Protein AF-A0A7C5C6H3-F1 (afdb_monomer)

Nearest PDB structures (foldseek):
  8ycm-assembly1_A  TM=3.896E-01  e=1.913E-01  Homo sapiens
  5i4l-assembly2_c9  TM=6.861E-01  e=1.941E+00  Saccharomyces cerevisiae S288C
  5j9w-assembly1_E  TM=6.020E-01  e=3.732E+00  Saccharomyces cerevisiae S288C
  4kzx-assembly1_T  TM=4.314E-01  e=4.460E+00  Oryctolagus cuniculus
  8hey-assembly1_h  TM=2.485E-01  e=8.080E+00  Human betaherpesvirus 5

Secondary structure (DSSP, 8-state):
---BBTTSPBPPHHHHHHHHHHHHHHTTT-HHHHHHHHHHHEEEETTEEEE-TT-------TTSHHHHHHHHHHHHHS-EEHHHHHHHHTHHHHHHHHHHHHHTSEEEEETTEEEE-TTTHHHHHHHHHHTT--

pLDDT: mean 72.21, std 9.56, range [40.97, 87.88]

Foldseek 3Di:
DWAAEPVRHTDDPVLVVVQLVVLCVLCVNPVLSSVQQQVLQWDDDPNDIHGHSPLPLPSPPCVPPVNLVVLVVLLVVVKDFQVNVCVPPNPPVVVVVVSCVSSQQWDAPDPTMIHGDPSCSVVSVVVCVVVVND

Solvent-accessible surface area (backbone atoms only — not comparable to full-atom values): 7802 Å² total; per-residue (Å²): 138,88,56,25,32,84,86,69,46,74,58,51,71,65,61,53,48,55,51,52,52,50,37,43,61,76,28,69,82,37,66,69,53,26,50,52,51,55,53,69,32,52,42,79,57,96,96,39,76,26,37,51,80,83,68,73,73,67,84,72,69,65,81,44,67,69,52,48,54,50,51,53,46,29,67,75,63,52,47,49,41,54,66,66,46,41,75,76,56,38,74,64,47,67,60,46,53,54,49,36,41,72,64,53,56,28,42,73,78,50,102,53,28,37,22,57,29,77,88,48,43,70,52,54,51,51,54,36,39,77,67,73,74,98

Sequence (134 aa):
MTLYSKKGNELSHKNIHDVIFRIINIADGNPGIAMSMWLSFIKYDNERFYMELNKTYEDVEIENTNWLSLLQRLMIFGNISKEEFKYEQGDFIQRNIKLLEKTGLVTPIRKDSYKIDEFLKPFVERWLKNKEII

Radius of gyration: 16.18 Å; Cα contacts (8 Å, |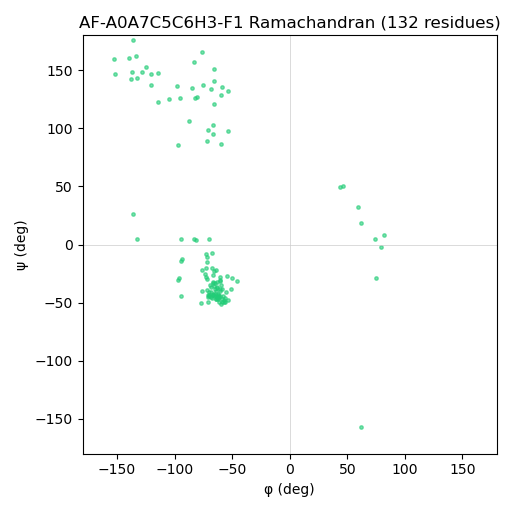Δi|>4): 135; chains: 1; bounding box: 42×39×39 Å

Mean predicted aligned error: 11.95 Å

Structure (mmCIF, N/CA/C/O backbone):
data_AF-A0A7C5C6H3-F1
#
_entry.id   AF-A0A7C5C6H3-F1
#
loop_
_atom_site.group_PDB
_atom_site.id
_atom_site.type_symbol
_atom_site.label_atom_id
_atom_site.label_alt_id
_atom_site.label_comp_id
_atom_site.label_asym_id
_atom_site.label_entity_id
_atom_site.label_seq_id
_atom_site.pdbx_PDB_ins_code
_atom_site.Cartn_x
_atom_site.Cartn_y
_atom_site.Cartn_z
_atom_site.occupancy
_atom_site.B_iso_or_equiv
_atom_site.auth_seq_id
_atom_site.auth_comp_id
_atom_site.auth_asym_id
_atom_site.auth_atom_id
_atom_site.pdbx_PDB_model_num
ATOM 1 N N . MET A 1 1 ? 23.316 -4.212 -13.585 1.00 50.69 1 MET A N 1
ATOM 2 C CA . MET A 1 1 ? 22.375 -4.899 -12.676 1.00 50.69 1 MET A CA 1
ATOM 3 C C . MET A 1 1 ? 21.215 -5.380 -13.527 1.00 50.69 1 MET A C 1
ATOM 5 O O . MET A 1 1 ? 20.551 -4.542 -14.118 1.00 50.69 1 MET A O 1
ATOM 9 N N . THR A 1 2 ? 21.037 -6.691 -13.672 1.00 56.25 2 THR A N 1
ATOM 10 C CA . THR A 1 2 ? 19.983 -7.273 -14.519 1.00 56.25 2 THR A CA 1
ATOM 11 C C . THR A 1 2 ? 18.773 -7.601 -13.651 1.00 56.25 2 THR A C 1
ATOM 13 O O . THR A 1 2 ? 18.925 -8.262 -12.624 1.00 56.25 2 THR A O 1
ATOM 16 N N . LEU A 1 3 ? 17.592 -7.099 -14.022 1.00 66.25 3 LEU A N 1
ATOM 17 C CA . LEU A 1 3 ? 16.345 -7.328 -13.290 1.00 66.25 3 LEU A CA 1
ATOM 18 C C . LEU A 1 3 ? 15.555 -8.459 -13.950 1.00 66.25 3 LEU A C 1
ATOM 20 O O . LEU A 1 3 ? 15.412 -8.496 -15.170 1.00 66.25 3 LEU A O 1
ATOM 24 N N . TYR A 1 4 ? 15.016 -9.360 -13.136 1.00 70.81 4 TYR A N 1
ATOM 25 C CA . TYR A 1 4 ? 14.283 -10.536 -13.599 1.00 70.81 4 TYR A CA 1
ATOM 26 C C . TYR A 1 4 ? 12.816 -10.454 -13.190 1.00 70.81 4 TYR A C 1
ATOM 28 O O . TYR A 1 4 ? 12.480 -9.926 -12.132 1.00 70.81 4 TYR A O 1
ATOM 36 N N . SER A 1 5 ? 11.937 -11.003 -14.022 1.00 73.12 5 SER A N 1
ATOM 37 C CA . SER A 1 5 ? 10.544 -11.267 -13.667 1.00 73.12 5 SER A CA 1
ATOM 38 C C . SER A 1 5 ? 10.428 -12.496 -12.763 1.00 73.12 5 SER A C 1
ATOM 40 O O . SER A 1 5 ? 11.318 -13.344 -12.722 1.00 73.12 5 SER A O 1
ATOM 42 N N . LYS A 1 6 ? 9.264 -12.672 -12.127 1.00 65.19 6 LYS A N 1
ATOM 43 C CA . LYS A 1 6 ? 8.926 -13.886 -11.359 1.00 65.19 6 LYS A CA 1
ATOM 44 C C . LYS A 1 6 ? 9.076 -15.191 -12.154 1.00 65.19 6 LYS A C 1
ATOM 46 O O . LYS A 1 6 ? 9.321 -16.241 -11.578 1.00 65.19 6 LYS A O 1
ATOM 51 N N . LYS A 1 7 ? 8.933 -15.135 -13.483 1.00 72.56 7 LYS A N 1
ATOM 52 C CA . LYS A 1 7 ? 9.090 -16.294 -14.379 1.00 72.56 7 LYS A CA 1
ATOM 53 C C . LYS A 1 7 ? 10.553 -16.573 -14.758 1.00 72.56 7 LYS A C 1
ATOM 55 O O . LYS A 1 7 ? 10.796 -17.424 -15.600 1.00 72.56 7 LYS A O 1
ATOM 60 N N . GLY A 1 8 ? 11.512 -15.841 -14.188 1.00 68.12 8 GLY A N 1
ATOM 61 C CA . GLY A 1 8 ? 12.941 -15.974 -14.489 1.00 68.12 8 GLY A CA 1
ATOM 62 C C . GLY A 1 8 ? 13.387 -15.295 -15.787 1.00 68.12 8 GLY A C 1
ATOM 63 O O . GLY A 1 8 ? 14.577 -15.282 -16.079 1.00 68.12 8 GLY A O 1
ATOM 64 N N . ASN A 1 9 ? 12.467 -14.692 -16.545 1.00 76.88 9 ASN A N 1
ATOM 65 C CA . ASN A 1 9 ? 12.811 -13.942 -17.754 1.00 76.88 9 ASN A CA 1
ATOM 66 C C . ASN A 1 9 ? 13.430 -12.592 -17.388 1.00 76.88 9 ASN A C 1
ATOM 68 O O . ASN A 1 9 ? 12.901 -11.904 -16.508 1.00 76.88 9 ASN A O 1
ATOM 72 N N . GLU A 1 10 ? 14.488 -12.205 -18.096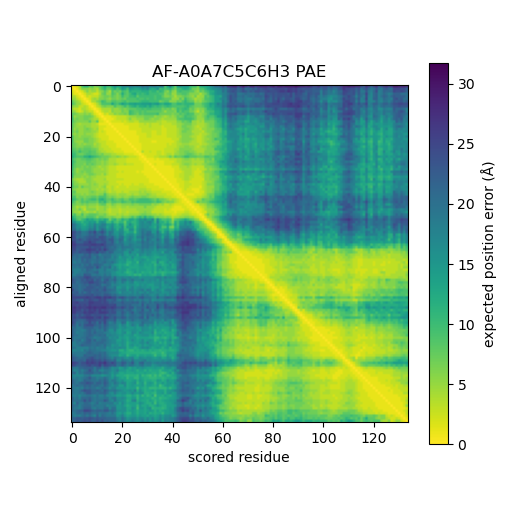 1.00 77.31 10 GLU A N 1
ATOM 73 C CA . GLU A 1 10 ? 15.067 -10.863 -18.028 1.00 77.31 10 GLU A CA 1
ATOM 74 C C . GLU A 1 10 ? 14.018 -9.810 -18.411 1.00 77.31 10 GLU A C 1
ATOM 76 O O . GLU A 1 10 ? 13.241 -9.979 -19.356 1.00 77.31 10 GLU A O 1
ATOM 81 N N . LEU A 1 11 ? 13.962 -8.728 -17.639 1.00 75.19 11 LEU A N 1
ATOM 82 C CA . LEU A 1 11 ? 13.080 -7.610 -17.929 1.00 75.19 11 LEU A CA 1
ATOM 83 C C . LEU A 1 11 ? 13.707 -6.718 -18.989 1.00 75.19 11 LEU A C 1
ATOM 85 O O . LEU A 1 11 ? 14.827 -6.238 -18.832 1.00 75.19 11 LEU A O 1
ATOM 89 N N . SER A 1 12 ? 12.955 -6.454 -20.057 1.00 79.25 12 SER A N 1
ATOM 90 C CA . SER A 1 12 ? 13.409 -5.520 -21.081 1.00 79.25 12 SER A CA 1
ATOM 91 C C . SER A 1 12 ? 13.511 -4.099 -20.517 1.00 79.25 12 SER A C 1
ATOM 93 O O . SER A 1 12 ? 12.738 -3.702 -19.638 1.00 79.25 12 SER A O 1
ATOM 95 N N . HIS A 1 13 ? 14.417 -3.300 -21.085 1.00 75.44 13 HIS A N 1
ATOM 96 C CA . HIS A 1 13 ? 14.546 -1.875 -20.768 1.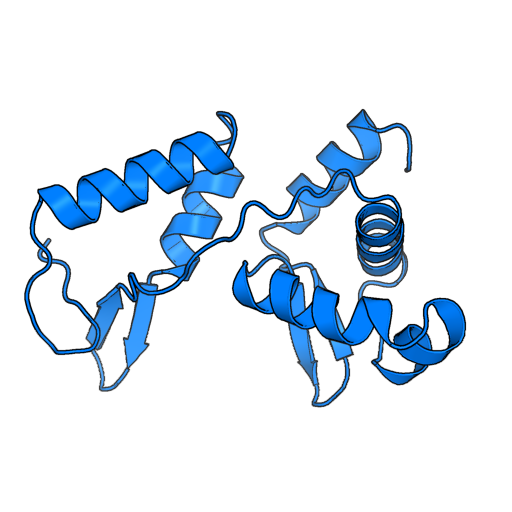00 75.44 13 HIS A CA 1
ATOM 97 C C . HIS A 1 13 ? 13.208 -1.131 -20.873 1.00 75.44 13 HIS A C 1
ATOM 99 O O . HIS A 1 13 ? 12.903 -0.295 -20.026 1.00 75.44 13 HIS A O 1
ATOM 105 N N . LYS A 1 14 ? 12.380 -1.481 -21.865 1.00 74.56 14 LYS A N 1
ATOM 106 C CA . LYS A 1 14 ? 11.054 -0.890 -22.062 1.00 74.56 14 LYS A CA 1
ATOM 107 C C . LYS A 1 14 ? 10.117 -1.188 -20.887 1.00 74.56 14 LYS A C 1
ATOM 109 O O . LYS A 1 14 ? 9.478 -0.282 -20.374 1.00 74.56 14 LYS A O 1
ATOM 114 N N . ASN A 1 15 ? 10.089 -2.432 -20.406 1.00 74.69 15 ASN A N 1
ATOM 115 C CA . ASN A 1 15 ? 9.236 -2.826 -19.280 1.00 74.69 15 ASN A CA 1
ATOM 116 C C . ASN A 1 15 ? 9.618 -2.109 -17.978 1.00 74.69 15 ASN A C 1
ATOM 118 O O . ASN A 1 15 ? 8.743 -1.723 -17.209 1.00 74.69 15 ASN A O 1
ATOM 122 N N . ILE A 1 16 ? 10.919 -1.944 -17.729 1.00 79.56 16 ILE A N 1
ATOM 123 C CA . ILE A 1 16 ? 11.419 -1.229 -16.548 1.00 79.56 16 ILE A CA 1
ATOM 124 C C . ILE A 1 16 ? 11.065 0.257 -16.652 1.00 79.56 16 ILE A C 1
ATOM 126 O O . ILE A 1 16 ? 10.558 0.836 -15.694 1.00 79.56 16 ILE A O 1
ATOM 130 N N . HIS A 1 17 ? 11.291 0.853 -17.824 1.00 80.38 17 HIS A N 1
ATOM 131 C CA . HIS A 1 17 ? 10.958 2.244 -18.104 1.00 80.38 17 HIS A CA 1
ATOM 132 C C . HIS A 1 17 ? 9.467 2.528 -17.878 1.00 80.38 17 HIS A C 1
ATOM 134 O O . HIS A 1 17 ? 9.134 3.441 -17.130 1.00 80.38 17 HIS A O 1
ATOM 140 N N . ASP A 1 18 ? 8.573 1.710 -18.439 1.00 80.00 18 ASP A N 1
ATOM 141 C CA . ASP A 1 18 ? 7.122 1.888 -18.301 1.00 80.00 18 ASP A CA 1
ATOM 142 C C . ASP A 1 18 ? 6.669 1.826 -16.831 1.00 80.00 18 ASP A C 1
ATOM 144 O O . ASP A 1 18 ? 5.82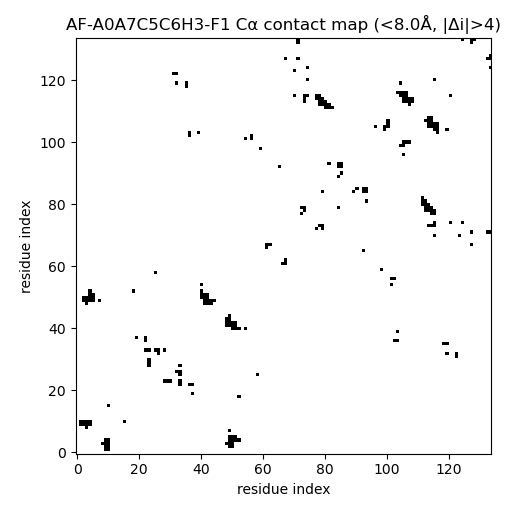0 2.611 -16.401 1.00 80.00 18 ASP A O 1
ATOM 148 N N . VAL A 1 19 ? 7.268 0.939 -16.028 1.00 77.88 19 VAL A N 1
ATOM 149 C CA . VAL A 1 19 ? 6.976 0.852 -14.589 1.00 77.88 19 VAL A CA 1
ATOM 150 C C . VAL A 1 19 ? 7.507 2.058 -13.826 1.00 77.88 19 VAL A C 1
ATOM 152 O O . VAL A 1 19 ? 6.772 2.616 -13.016 1.00 77.88 19 VAL A O 1
ATOM 155 N N . ILE A 1 20 ? 8.736 2.501 -14.091 1.00 81.50 20 ILE A N 1
ATOM 156 C CA . ILE A 1 20 ? 9.305 3.687 -13.437 1.00 81.50 20 ILE A CA 1
ATOM 157 C C . ILE A 1 20 ? 8.478 4.933 -13.766 1.00 81.50 20 ILE A C 1
ATOM 159 O O . ILE A 1 20 ? 8.137 5.689 -12.862 1.00 81.50 20 ILE A O 1
ATOM 163 N N . PHE A 1 21 ? 8.097 5.128 -15.029 1.00 80.56 21 PHE A N 1
ATOM 164 C CA . PHE A 1 21 ? 7.257 6.259 -15.427 1.00 80.56 21 PHE A CA 1
ATOM 165 C C . PHE A 1 21 ? 5.885 6.218 -14.765 1.00 80.56 21 PHE A C 1
ATOM 167 O O . PHE A 1 21 ? 5.420 7.236 -14.259 1.00 80.56 21 PHE A O 1
ATOM 174 N N . ARG A 1 22 ? 5.256 5.041 -14.700 1.00 75.19 22 ARG A N 1
ATOM 175 C CA . ARG A 1 22 ? 3.997 4.883 -13.970 1.00 75.19 22 ARG A CA 1
ATOM 176 C C . ARG A 1 22 ? 4.163 5.225 -12.488 1.00 75.19 22 AR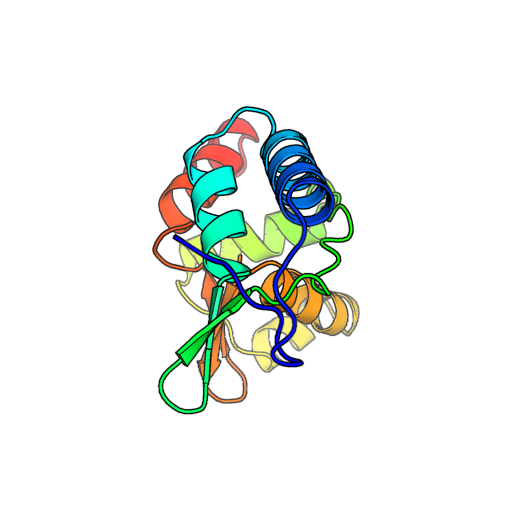G A C 1
ATOM 178 O O . ARG A 1 22 ? 3.333 5.943 -11.950 1.00 75.19 22 ARG A O 1
ATOM 185 N N . ILE A 1 23 ? 5.233 4.758 -11.846 1.00 77.12 23 ILE A N 1
ATOM 186 C CA . ILE A 1 23 ? 5.541 5.079 -10.446 1.00 77.12 23 ILE A CA 1
ATOM 187 C C . ILE A 1 23 ? 5.701 6.588 -10.252 1.00 77.12 23 ILE A C 1
ATOM 189 O O . ILE A 1 23 ? 5.128 7.133 -9.319 1.00 77.12 23 ILE A O 1
ATOM 193 N N . ILE A 1 24 ? 6.459 7.261 -11.121 1.00 78.25 24 ILE A N 1
ATOM 194 C CA . ILE A 1 24 ? 6.688 8.710 -11.039 1.00 78.25 24 ILE A CA 1
ATOM 195 C C . ILE A 1 24 ? 5.373 9.477 -11.197 1.00 78.25 24 ILE A C 1
ATOM 197 O O . ILE A 1 24 ? 5.122 10.401 -10.427 1.00 78.25 24 ILE A O 1
ATOM 201 N N . ASN A 1 25 ? 4.535 9.072 -12.155 1.00 71.44 25 ASN A N 1
ATOM 202 C CA . ASN A 1 25 ? 3.239 9.700 -12.398 1.00 71.44 25 ASN A CA 1
ATOM 203 C C . ASN A 1 25 ? 2.2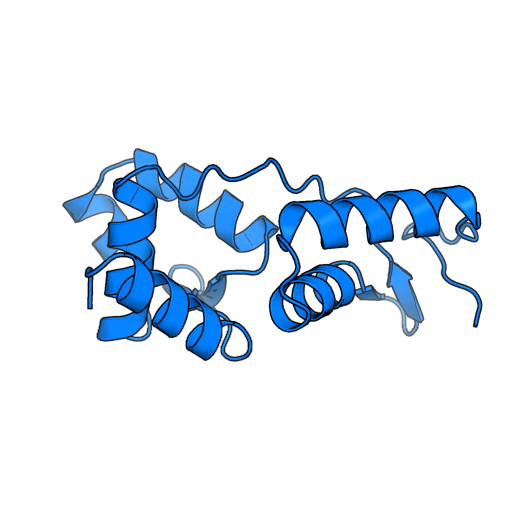98 9.528 -11.199 1.00 71.44 25 ASN A C 1
ATOM 205 O O . ASN A 1 25 ? 1.714 10.505 -10.749 1.00 71.44 25 ASN A O 1
ATOM 209 N N . ILE A 1 26 ? 2.192 8.314 -10.644 1.00 66.50 26 ILE A N 1
ATOM 210 C CA . ILE A 1 26 ? 1.353 8.052 -9.462 1.00 66.50 26 ILE A CA 1
ATOM 211 C C . ILE A 1 26 ? 1.902 8.779 -8.227 1.00 66.50 26 ILE A C 1
ATOM 213 O O . ILE A 1 26 ? 1.148 9.237 -7.374 1.00 66.50 26 ILE A O 1
ATOM 217 N N . ALA A 1 27 ? 3.225 8.884 -8.112 1.00 65.88 27 ALA A N 1
ATOM 218 C CA . ALA A 1 27 ? 3.869 9.552 -6.993 1.00 65.88 27 ALA A CA 1
ATOM 219 C C . ALA A 1 27 ? 3.739 11.084 -7.031 1.00 65.88 27 ALA A C 1
ATOM 221 O O . ALA A 1 27 ? 4.141 11.713 -6.055 1.00 65.88 27 ALA A O 1
ATOM 222 N N . ASP A 1 28 ? 3.230 11.676 -8.119 1.00 71.06 28 ASP A N 1
ATOM 223 C CA . ASP A 1 28 ? 3.014 13.122 -8.286 1.00 71.06 28 ASP A CA 1
ATOM 224 C C . ASP A 1 28 ? 4.222 13.970 -7.837 1.00 71.06 28 ASP A C 1
ATOM 226 O O . ASP A 1 28 ? 4.152 14.856 -6.986 1.00 71.06 28 ASP A O 1
ATOM 230 N N . GLY A 1 29 ? 5.409 13.602 -8.330 1.00 67.56 29 GLY A N 1
ATOM 231 C CA . GLY A 1 29 ? 6.659 14.292 -7.995 1.00 67.56 29 GLY A CA 1
ATOM 232 C C . GLY A 1 29 ? 7.197 14.027 -6.582 1.00 67.56 29 GLY A C 1
ATOM 233 O O . GLY A 1 29 ? 8.216 14.608 -6.207 1.00 67.56 29 GLY A O 1
ATOM 234 N N . ASN A 1 30 ? 6.584 13.134 -5.798 1.00 60.28 30 ASN A N 1
ATOM 235 C CA . ASN A 1 30 ? 7.062 12.758 -4.470 1.00 60.28 30 ASN A CA 1
ATOM 236 C C . ASN A 1 30 ? 8.086 11.602 -4.532 1.00 60.28 30 ASN A C 1
ATOM 238 O O . ASN A 1 30 ? 7.706 10.435 -4.689 1.00 60.28 30 ASN A O 1
ATOM 242 N N . PRO A 1 31 ? 9.391 11.863 -4.328 1.00 64.69 31 PRO A N 1
AT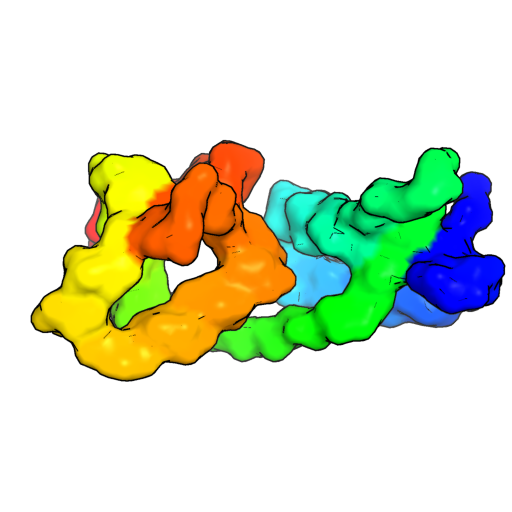OM 243 C CA . PRO A 1 31 ? 10.426 10.839 -4.472 1.00 64.69 31 PRO A CA 1
ATOM 244 C C . PRO A 1 31 ? 10.327 9.723 -3.420 1.00 64.69 31 PRO A C 1
ATOM 246 O O . PRO A 1 31 ? 10.749 8.599 -3.683 1.00 64.69 31 PRO A O 1
ATOM 249 N N . GLY A 1 32 ? 9.752 10.000 -2.244 1.00 53.88 32 GLY A N 1
ATOM 250 C CA . GLY A 1 32 ? 9.570 9.003 -1.186 1.00 53.88 32 GLY A CA 1
ATOM 251 C C . GLY A 1 32 ? 8.499 7.967 -1.533 1.00 53.88 32 GLY A C 1
ATOM 252 O O . GLY A 1 32 ? 8.723 6.767 -1.354 1.00 53.88 32 GLY A O 1
ATOM 253 N N . ILE A 1 33 ? 7.366 8.415 -2.090 1.00 59.53 33 ILE A N 1
ATOM 254 C CA . ILE A 1 33 ? 6.320 7.520 -2.612 1.00 59.53 33 ILE A CA 1
ATOM 255 C C . ILE A 1 33 ? 6.872 6.723 -3.786 1.00 59.53 33 ILE A C 1
ATOM 257 O O . ILE A 1 33 ? 6.734 5.502 -3.806 1.00 59.53 33 ILE A O 1
ATOM 261 N N . ALA A 1 34 ? 7.546 7.398 -4.722 1.00 70.75 34 ALA A N 1
ATOM 262 C CA . ALA A 1 34 ? 8.121 6.753 -5.894 1.00 70.75 34 ALA A CA 1
ATOM 263 C C . ALA A 1 34 ? 9.089 5.626 -5.497 1.00 70.75 34 ALA A C 1
ATOM 265 O O . ALA A 1 34 ? 8.976 4.499 -5.979 1.00 70.75 34 ALA A O 1
ATOM 266 N N . MET A 1 35 ? 9.994 5.898 -4.552 1.00 73.94 35 MET A N 1
ATOM 267 C CA . MET A 1 35 ? 10.939 4.908 -4.033 1.00 73.94 35 MET A CA 1
ATOM 268 C C . MET A 1 35 ? 10.223 3.745 -3.336 1.00 73.94 35 MET A C 1
ATOM 270 O O . MET A 1 35 ? 10.539 2.586 -3.587 1.00 73.94 35 MET A O 1
ATOM 274 N N . SER A 1 36 ? 9.231 4.029 -2.493 1.00 66.88 36 SER A N 1
ATOM 275 C CA . SER A 1 36 ? 8.500 2.991 -1.752 1.00 66.88 36 SER A CA 1
ATOM 276 C C . SER A 1 36 ? 7.678 2.097 -2.682 1.00 66.88 36 SER A C 1
ATOM 278 O O . SER A 1 36 ? 7.705 0.871 -2.564 1.00 66.88 36 SER A O 1
ATOM 280 N N . MET A 1 37 ? 6.998 2.698 -3.662 1.00 70.12 37 MET A N 1
ATOM 281 C CA . MET A 1 37 ? 6.291 1.976 -4.715 1.00 70.12 37 MET A CA 1
ATOM 282 C C . MET A 1 37 ? 7.253 1.091 -5.492 1.00 70.12 37 MET A C 1
ATOM 284 O O . MET A 1 37 ? 6.982 -0.103 -5.614 1.00 70.12 37 MET A O 1
ATOM 288 N N . TRP A 1 38 ? 8.391 1.636 -5.932 1.00 79.31 38 TRP A N 1
ATOM 289 C CA . TRP A 1 38 ? 9.431 0.890 -6.638 1.00 79.31 38 TRP A CA 1
ATOM 290 C C . TRP A 1 38 ? 9.939 -0.311 -5.837 1.00 79.31 38 TRP A C 1
ATOM 292 O O . TRP A 1 38 ? 9.930 -1.432 -6.349 1.00 79.31 38 TRP A O 1
ATOM 302 N N . LEU A 1 39 ? 10.293 -0.115 -4.564 1.00 77.44 39 LEU A N 1
ATOM 303 C CA . LEU A 1 39 ? 10.736 -1.194 -3.678 1.00 77.44 39 LEU A CA 1
ATOM 304 C C . LEU A 1 39 ? 9.672 -2.282 -3.516 1.00 77.44 39 LEU A C 1
ATOM 306 O O . LEU A 1 39 ? 9.999 -3.462 -3.449 1.00 77.44 39 LEU A O 1
ATOM 310 N N . SER A 1 40 ? 8.391 -1.920 -3.516 1.00 73.94 40 SER A N 1
ATOM 311 C CA . SER A 1 40 ? 7.306 -2.888 -3.362 1.00 73.94 40 SER A CA 1
ATOM 312 C C . SER A 1 40 ? 7.152 -3.858 -4.551 1.00 73.94 40 SER A C 1
ATOM 314 O O . SER A 1 40 ? 6.491 -4.900 -4.398 1.00 73.94 40 SER A O 1
ATOM 316 N N . PHE A 1 41 ? 7.692 -3.498 -5.725 1.00 76.12 41 PHE A N 1
ATOM 317 C CA . PHE A 1 41 ? 7.773 -4.381 -6.890 1.00 76.12 41 PHE A CA 1
ATOM 318 C C . PHE A 1 41 ? 8.890 -5.410 -6.724 1.00 76.12 41 PHE A C 1
ATOM 320 O O . PHE A 1 41 ? 8.836 -6.452 -7.370 1.00 76.12 41 PHE A O 1
ATOM 327 N N . ILE A 1 42 ? 9.878 -5.149 -5.867 1.00 81.94 42 ILE A N 1
ATOM 328 C CA . ILE A 1 42 ? 10.987 -6.057 -5.596 1.00 81.94 42 ILE A CA 1
ATOM 329 C C . ILE A 1 42 ? 10.527 -7.105 -4.579 1.00 81.94 42 ILE A C 1
ATOM 331 O O . ILE A 1 42 ? 10.017 -6.797 -3.502 1.00 81.94 42 ILE A O 1
ATOM 335 N N . LYS A 1 43 ? 10.696 -8.374 -4.936 1.00 79.81 43 LYS A N 1
ATOM 336 C CA . LYS A 1 43 ? 10.360 -9.543 -4.127 1.00 79.81 43 LYS A CA 1
ATOM 337 C C . LYS A 1 43 ? 11.585 -10.427 -3.979 1.00 79.81 43 LYS A C 1
ATOM 339 O O . LYS A 1 43 ? 12.452 -10.443 -4.848 1.00 79.81 43 LYS A O 1
ATOM 344 N N . TYR A 1 44 ? 11.627 -11.163 -2.878 1.00 78.62 44 TYR A N 1
ATOM 345 C CA . TYR A 1 44 ? 12.642 -12.170 -2.606 1.00 78.62 44 TYR A CA 1
ATOM 346 C C . TYR A 1 44 ? 11.969 -13.543 -2.575 1.00 78.62 44 TYR A C 1
ATOM 348 O O . TYR A 1 44 ? 11.019 -13.737 -1.819 1.00 78.62 44 TYR A O 1
ATOM 356 N N . ASP A 1 45 ? 12.422 -14.460 -3.426 1.00 78.56 45 ASP A N 1
ATOM 357 C CA . ASP A 1 45 ? 11.960 -15.853 -3.476 1.00 78.56 45 ASP A CA 1
ATOM 358 C C . ASP A 1 45 ? 13.084 -16.744 -4.014 1.00 78.56 45 ASP A C 1
ATOM 360 O O . ASP A 1 45 ? 13.863 -16.305 -4.860 1.00 78.56 45 ASP A O 1
ATOM 364 N N . ASN A 1 46 ? 13.169 -17.987 -3.534 1.00 79.50 46 ASN A N 1
ATOM 365 C CA . ASN A 1 46 ? 14.182 -18.972 -3.940 1.00 79.50 46 ASN A CA 1
ATOM 366 C C . ASN A 1 46 ? 15.608 -18.389 -4.037 1.00 79.50 46 ASN A C 1
ATOM 368 O O . ASN A 1 46 ? 16.287 -18.543 -5.053 1.00 79.50 46 ASN A O 1
ATOM 372 N N . GLU A 1 47 ? 16.032 -17.672 -2.990 1.00 80.38 47 GLU A N 1
ATOM 373 C CA . GLU A 1 47 ? 17.357 -17.032 -2.875 1.00 80.38 47 GLU A CA 1
ATOM 374 C C . GLU A 1 47 ? 17.666 -15.960 -3.932 1.00 80.38 47 GLU A C 1
ATOM 376 O O . GLU A 1 47 ? 18.821 -15.596 -4.158 1.00 80.38 47 GLU A O 1
ATOM 381 N N . ARG A 1 48 ? 16.640 -15.425 -4.601 1.00 78.69 48 ARG A N 1
ATOM 382 C CA . ARG A 1 48 ? 16.803 -14.435 -5.666 1.00 78.69 48 ARG A CA 1
ATOM 383 C C . ARG A 1 48 ? 15.848 -13.268 -5.484 1.00 78.69 48 ARG A C 1
ATOM 385 O O . ARG A 1 48 ? 14.687 -13.426 -5.110 1.00 78.69 48 ARG A O 1
ATOM 392 N N . PHE A 1 49 ? 16.342 -12.080 -5.815 1.00 79.56 49 PHE A N 1
ATOM 393 C CA . PHE A 1 49 ? 15.497 -10.905 -5.973 1.00 79.56 49 PHE A CA 1
ATOM 394 C C . PHE A 1 49 ? 14.922 -10.862 -7.388 1.00 79.56 49 PHE A C 1
ATOM 396 O O . PHE A 1 49 ? 15.646 -11.042 -8.368 1.00 79.56 49 PHE A O 1
ATOM 403 N N . TYR A 1 50 ? 13.627 -10.590 -7.496 1.00 81.56 50 TYR A N 1
ATOM 404 C CA . TYR A 1 50 ? 12.939 -10.390 -8.767 1.00 81.56 50 TYR A CA 1
ATOM 405 C C . TYR A 1 50 ? 11.934 -9.249 -8.653 1.00 81.56 50 TYR A C 1
ATOM 407 O O . TYR A 1 50 ? 11.525 -8.864 -7.560 1.00 81.56 50 TYR A O 1
ATOM 415 N N . MET A 1 51 ? 11.533 -8.704 -9.795 1.00 80.00 51 MET A N 1
ATOM 416 C CA . MET A 1 51 ? 10.540 -7.648 -9.879 1.00 80.00 51 MET A CA 1
ATOM 417 C C . MET A 1 51 ? 9.206 -8.214 -10.386 1.00 80.00 51 MET A C 1
ATOM 419 O O . MET A 1 51 ? 9.129 -8.858 -11.437 1.00 80.00 51 MET A O 1
ATOM 423 N N . GLU A 1 52 ? 8.134 -7.996 -9.629 1.00 77.69 52 GLU A N 1
ATOM 424 C CA . GLU A 1 52 ? 6.784 -8.473 -9.935 1.00 77.69 52 GLU A CA 1
ATOM 425 C C . GLU A 1 52 ? 5.956 -7.371 -10.611 1.00 77.69 52 GLU A C 1
ATOM 427 O O . GLU A 1 52 ? 5.200 -6.647 -9.969 1.00 77.69 52 GLU A O 1
ATOM 432 N N . LEU A 1 53 ? 6.080 -7.258 -11.937 1.00 66.06 53 LEU A N 1
ATOM 433 C CA . LEU A 1 53 ? 5.446 -6.198 -12.745 1.00 66.06 53 LEU A CA 1
ATOM 434 C C . LEU A 1 53 ? 3.908 -6.273 -12.827 1.00 66.06 53 LEU A C 1
ATOM 436 O O . LEU A 1 53 ? 3.277 -5.360 -13.349 1.00 66.06 53 LEU A O 1
ATOM 440 N N . ASN A 1 54 ? 3.293 -7.342 -12.313 1.00 58.22 54 ASN A N 1
ATOM 441 C CA . ASN A 1 54 ? 1.841 -7.551 -12.361 1.00 58.22 54 ASN A CA 1
ATOM 442 C C . ASN A 1 54 ? 1.082 -6.794 -11.261 1.00 58.22 54 ASN A C 1
ATOM 444 O O . ASN A 1 54 ? -0.133 -6.946 -11.142 1.00 58.22 54 ASN A O 1
ATOM 448 N N . LYS A 1 55 ? 1.771 -5.991 -10.443 1.00 52.47 55 LYS A N 1
ATOM 449 C CA . LYS A 1 55 ? 1.108 -5.029 -9.565 1.00 52.47 55 LYS A CA 1
ATOM 450 C C . LYS A 1 55 ? 0.546 -3.886 -10.409 1.00 52.47 55 LYS A C 1
ATOM 452 O O . LYS A 1 55 ? 1.203 -2.874 -10.645 1.00 52.47 55 LYS A O 1
ATOM 457 N N . THR A 1 56 ? -0.690 -4.041 -10.867 1.00 48.72 56 THR A N 1
ATOM 458 C CA . THR A 1 56 ? -1.524 -2.891 -11.205 1.00 48.72 56 THR A CA 1
ATOM 459 C C . THR A 1 56 ? -1.830 -2.154 -9.911 1.00 48.72 56 THR A C 1
ATOM 461 O O . THR A 1 56 ? -2.652 -2.585 -9.104 1.00 48.72 56 THR A O 1
ATOM 464 N N . TYR A 1 57 ? -1.128 -1.044 -9.709 1.00 49.94 57 TYR A N 1
ATOM 465 C CA . TYR A 1 57 ? -1.677 0.060 -8.947 1.00 49.94 57 TYR A CA 1
ATOM 466 C C . TYR A 1 57 ? -2.832 0.581 -9.796 1.00 49.94 57 TYR A C 1
ATOM 468 O O . TYR A 1 57 ? -2.610 1.277 -10.783 1.00 49.94 57 TYR A O 1
ATOM 476 N N . GLU A 1 58 ? -4.048 0.117 -9.510 1.00 44.34 58 GLU A N 1
ATOM 477 C CA . GLU A 1 58 ? -5.211 0.937 -9.836 1.00 44.34 58 GLU A CA 1
ATOM 478 C C . GLU A 1 58 ? -4.948 2.284 -9.167 1.00 44.34 58 GLU A C 1
ATOM 480 O O . GLU A 1 58 ? -4.488 2.296 -8.019 1.00 44.34 58 GLU A O 1
ATOM 485 N N . ASP A 1 59 ? -5.138 3.384 -9.901 1.00 40.97 59 ASP A N 1
ATOM 486 C CA . ASP A 1 59 ? -5.177 4.712 -9.300 1.00 40.97 59 ASP A CA 1
ATOM 487 C C . ASP A 1 59 ? -6.226 4.634 -8.201 1.00 40.97 59 ASP A C 1
ATOM 489 O O . ASP A 1 59 ? -7.434 4.638 -8.444 1.00 40.97 59 ASP A O 1
ATOM 493 N N . VAL A 1 60 ? -5.765 4.435 -6.969 1.00 46.66 60 VAL A N 1
ATOM 494 C CA . VAL A 1 60 ? -6.631 4.580 -5.823 1.00 46.66 60 VAL A CA 1
ATOM 495 C C . VAL A 1 60 ? -6.833 6.077 -5.787 1.00 46.66 60 VAL A C 1
ATOM 497 O O . VAL A 1 60 ? -5.945 6.801 -5.349 1.00 46.66 60 VAL A O 1
ATOM 500 N N . GLU A 1 61 ? -7.956 6.554 -6.319 1.00 45.50 61 GLU A N 1
ATOM 501 C CA . GLU A 1 61 ? -8.430 7.903 -6.050 1.00 45.50 61 GLU A CA 1
ATOM 502 C C . GLU A 1 61 ? -8.631 7.991 -4.530 1.00 45.50 61 GLU A C 1
ATOM 504 O O . GLU A 1 61 ? -9.700 7.703 -3.981 1.00 45.50 61 GLU A O 1
ATOM 509 N N . ILE A 1 62 ? -7.555 8.332 -3.811 1.00 52.84 62 ILE A N 1
ATOM 510 C CA . ILE A 1 62 ? -7.545 8.459 -2.348 1.00 52.84 62 ILE A CA 1
ATOM 511 C C . ILE A 1 62 ? -8.354 9.700 -1.912 1.00 52.84 62 ILE A C 1
ATOM 513 O O . ILE A 1 62 ? -8.432 10.019 -0.731 1.00 52.84 62 ILE A O 1
ATOM 517 N N . GLU A 1 63 ? -9.001 10.392 -2.855 1.00 51.06 63 GLU A N 1
ATOM 518 C CA . GLU A 1 63 ? -9.971 11.457 -2.603 1.00 51.06 63 GLU A CA 1
ATOM 519 C C . GLU A 1 63 ? -11.303 10.943 -2.047 1.00 51.06 63 GLU A C 1
ATOM 521 O O . GLU A 1 63 ? -12.075 11.724 -1.493 1.00 51.06 63 GLU A O 1
ATOM 526 N N . ASN A 1 64 ? -11.584 9.637 -2.133 1.00 61.00 64 ASN A N 1
ATOM 527 C CA . ASN A 1 64 ? -12.776 9.090 -1.495 1.00 61.00 64 ASN A CA 1
ATOM 528 C C . ASN A 1 64 ? -12.652 9.204 0.038 1.00 61.00 64 ASN A C 1
ATOM 530 O O . ASN A 1 64 ? -11.737 8.662 0.661 1.00 61.00 64 ASN A O 1
ATOM 534 N N . THR A 1 65 ? -13.606 9.917 0.640 1.00 62.69 65 THR A N 1
ATOM 535 C CA . THR A 1 65 ? -13.682 10.301 2.060 1.00 62.69 65 THR A CA 1
ATOM 536 C C . THR A 1 65 ? -13.472 9.132 3.024 1.00 62.69 65 THR A C 1
ATOM 538 O O . THR A 1 65 ? -12.931 9.293 4.119 1.00 62.69 65 THR A O 1
ATOM 541 N N . ASN A 1 66 ? -13.838 7.925 2.598 1.00 66.44 66 ASN A N 1
ATOM 542 C CA . ASN A 1 66 ? -13.685 6.707 3.385 1.00 66.44 66 ASN A CA 1
ATOM 543 C C . ASN A 1 66 ? -12.214 6.264 3.513 1.00 66.44 66 ASN A C 1
ATOM 545 O O . ASN A 1 66 ? -11.835 5.700 4.540 1.00 66.44 66 ASN A O 1
ATOM 549 N N . TRP A 1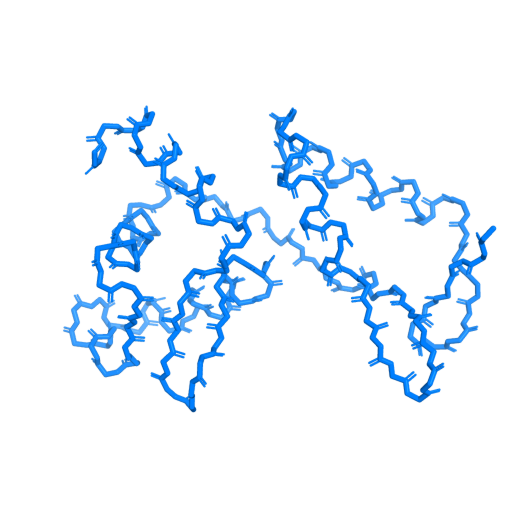 67 ? -11.360 6.551 2.522 1.00 72.62 67 TRP A N 1
ATOM 550 C CA . TRP A 1 67 ? -9.913 6.301 2.598 1.00 72.62 67 TRP A CA 1
ATOM 551 C C . TRP A 1 67 ? -9.215 7.241 3.569 1.00 72.62 67 TRP A C 1
ATOM 553 O O . TRP A 1 67 ? -8.348 6.818 4.331 1.00 72.62 67 TRP A O 1
ATOM 563 N N . LEU A 1 68 ? -9.617 8.509 3.553 1.00 74.88 68 LEU A N 1
ATOM 564 C CA . LEU A 1 68 ? -9.101 9.532 4.453 1.00 74.88 68 LEU A CA 1
ATOM 565 C C . LEU A 1 68 ? -9.411 9.181 5.910 1.00 74.88 68 LEU A C 1
ATOM 567 O O . LEU A 1 68 ?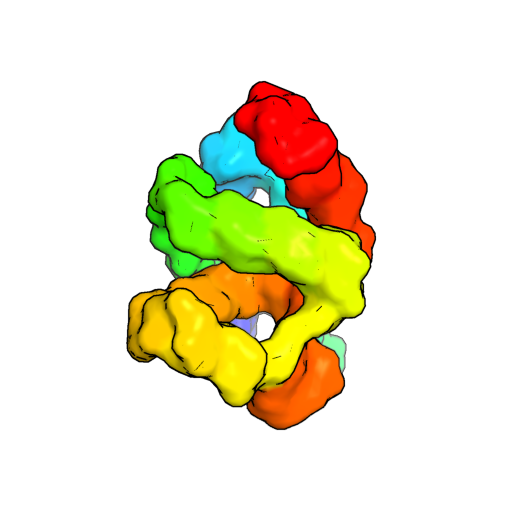 -8.508 9.169 6.743 1.00 74.88 68 LEU A O 1
ATOM 571 N N . SER A 1 69 ? -10.658 8.789 6.189 1.00 75.62 69 SER A N 1
ATOM 572 C CA . SER A 1 69 ? -11.078 8.304 7.509 1.00 75.62 69 SER A CA 1
ATOM 573 C C . SER A 1 69 ? -10.269 7.081 7.965 1.00 75.62 69 SER A C 1
ATOM 575 O O . SER A 1 69 ? -9.797 7.024 9.103 1.00 75.62 69 SER A O 1
ATOM 577 N N . LEU A 1 70 ? -10.054 6.119 7.062 1.00 77.94 70 LEU A N 1
ATOM 578 C CA . LEU A 1 70 ? -9.268 4.914 7.322 1.00 77.94 70 LEU A CA 1
ATOM 579 C C . LEU A 1 70 ? -7.810 5.241 7.681 1.00 77.94 70 LEU A C 1
ATOM 581 O O . LEU A 1 70 ? -7.286 4.746 8.680 1.00 77.94 70 LEU A O 1
ATOM 585 N N . LEU A 1 71 ? -7.158 6.087 6.884 1.00 80.94 71 LEU A N 1
ATOM 586 C CA . LEU A 1 71 ? -5.760 6.463 7.087 1.00 80.94 71 LEU A CA 1
ATOM 587 C C . LEU A 1 71 ? -5.576 7.316 8.342 1.00 80.94 71 LEU A C 1
ATOM 589 O O . LEU A 1 71 ? -4.657 7.055 9.115 1.00 80.94 71 LEU A O 1
ATOM 593 N N . GLN A 1 72 ? -6.480 8.262 8.600 1.00 82.25 72 GLN A N 1
ATOM 594 C CA . GLN A 1 72 ? -6.494 9.048 9.833 1.00 82.25 72 GLN A CA 1
ATOM 595 C C . GLN A 1 72 ? -6.567 8.144 11.068 1.00 82.25 72 GLN A C 1
ATOM 597 O O . GLN A 1 72 ? -5.794 8.303 12.011 1.00 82.25 72 GLN A O 1
ATOM 602 N N . ARG A 1 73 ? -7.451 7.146 11.060 1.00 80.06 73 ARG A N 1
ATOM 603 C CA . ARG A 1 73 ? -7.572 6.218 12.186 1.00 80.06 73 ARG A CA 1
ATOM 604 C C . ARG A 1 73 ? -6.345 5.335 12.361 1.00 80.06 73 ARG A C 1
ATOM 606 O O . ARG A 1 73 ? -5.876 5.176 13.484 1.00 80.06 73 ARG A O 1
ATOM 613 N N . LEU A 1 74 ? -5.797 4.792 11.275 1.00 85.38 74 LEU A N 1
ATOM 614 C CA . LEU A 1 74 ? -4.553 4.023 11.345 1.00 85.38 74 LEU A CA 1
ATOM 615 C C . LEU A 1 74 ? -3.383 4.876 11.864 1.00 85.38 74 LEU A C 1
ATOM 617 O O . LEU A 1 74 ? -2.509 4.342 12.543 1.00 85.38 74 LEU A O 1
ATOM 621 N N . MET A 1 75 ? -3.386 6.189 11.606 1.00 84.56 75 MET A N 1
ATOM 622 C CA . MET A 1 75 ? -2.419 7.128 12.183 1.00 84.56 75 MET A CA 1
ATOM 623 C C . MET A 1 75 ? -2.624 7.341 13.688 1.00 84.56 75 MET A C 1
ATOM 625 O O . MET A 1 75 ? -1.642 7.334 14.427 1.00 84.56 75 MET A O 1
ATOM 629 N N . ILE A 1 76 ? -3.871 7.502 14.145 1.00 83.38 76 ILE A N 1
ATOM 630 C CA . ILE A 1 76 ? -4.204 7.745 15.561 1.00 83.38 76 ILE A CA 1
ATOM 631 C C . ILE A 1 76 ? -3.972 6.492 16.414 1.00 83.38 76 ILE A C 1
ATOM 633 O O . ILE A 1 76 ? -3.328 6.557 17.459 1.00 83.38 76 ILE A O 1
ATOM 637 N N . PHE A 1 77 ? -4.497 5.346 15.977 1.00 83.12 77 PHE A N 1
ATOM 638 C CA . PHE A 1 77 ? -4.516 4.110 16.764 1.00 83.12 77 PHE A CA 1
ATOM 639 C C . PHE A 1 77 ? -3.318 3.192 16.480 1.00 83.12 77 PHE A C 1
ATOM 641 O O . PHE A 1 77 ? -3.069 2.238 17.214 1.00 83.12 77 PHE A O 1
ATOM 648 N N . GLY A 1 78 ? -2.555 3.457 15.414 1.00 82.19 78 GLY A N 1
ATOM 649 C CA . GLY A 1 78 ? -1.369 2.692 15.016 1.00 82.19 78 GLY A CA 1
ATOM 650 C C . GLY A 1 78 ? -1.673 1.336 14.370 1.00 82.19 78 GLY A C 1
ATOM 651 O O . GLY A 1 78 ? -0.902 0.868 13.533 1.00 82.19 78 GLY A O 1
ATOM 652 N N . ASN A 1 79 ? -2.790 0.701 14.720 1.00 84.69 79 ASN A N 1
ATOM 653 C CA . ASN A 1 79 ? -3.354 -0.444 14.018 1.00 84.69 79 ASN A CA 1
ATOM 654 C C . ASN A 1 79 ? -4.873 -0.509 14.218 1.00 84.69 79 ASN A C 1
ATOM 656 O O . ASN A 1 79 ? -5.391 0.073 15.165 1.00 84.69 79 ASN A O 1
ATOM 660 N N . ILE A 1 80 ? -5.566 -1.219 13.328 1.00 81.94 80 ILE A N 1
ATOM 661 C CA . ILE A 1 80 ? -6.995 -1.528 13.467 1.00 81.94 80 ILE A CA 1
ATOM 662 C C . ILE A 1 80 ? -7.260 -2.979 13.067 1.00 81.94 80 ILE A C 1
ATOM 664 O O . ILE A 1 80 ? -6.662 -3.495 12.112 1.00 81.94 80 ILE A O 1
ATOM 668 N N . SER A 1 81 ? -8.174 -3.633 13.788 1.00 83.25 81 SER A N 1
ATOM 669 C CA . SER A 1 81 ? -8.669 -4.973 13.477 1.00 83.25 81 SER A CA 1
ATOM 670 C C . SER A 1 81 ? -9.800 -4.993 12.431 1.00 83.25 81 SER A C 1
ATOM 672 O O . SER A 1 81 ? -10.544 -4.032 12.249 1.00 83.25 81 SER A O 1
ATOM 674 N N . LYS A 1 82 ? -9.996 -6.124 11.740 1.00 75.38 82 LYS A N 1
ATOM 675 C CA . LYS A 1 82 ? -11.105 -6.299 10.781 1.00 75.38 82 LYS A CA 1
ATOM 676 C C . LYS A 1 82 ? -12.484 -6.149 11.418 1.00 75.38 82 LYS A C 1
ATOM 678 O O . LYS A 1 82 ? -13.413 -5.744 10.723 1.00 75.38 82 LYS A O 1
ATOM 683 N N . GLU A 1 83 ? -12.631 -6.509 12.690 1.00 76.00 83 GLU A N 1
ATOM 684 C CA . GLU A 1 83 ? -13.907 -6.399 13.402 1.00 76.00 83 GLU A CA 1
ATOM 685 C C . GLU A 1 83 ? -14.251 -4.936 13.679 1.00 76.00 83 GLU A C 1
ATOM 687 O O . GLU A 1 83 ? -15.356 -4.503 13.350 1.00 76.00 83 GLU A O 1
ATOM 692 N N . GLU A 1 84 ? -13.275 -4.156 14.151 1.00 73.31 84 GLU A N 1
ATOM 693 C CA . GLU A 1 84 ? -13.403 -2.701 14.300 1.00 73.31 84 GLU A CA 1
ATOM 694 C C . GLU A 1 84 ? -13.716 -2.032 12.951 1.00 73.31 84 GLU A C 1
ATOM 696 O O . GLU A 1 84 ? -14.580 -1.162 12.881 1.00 73.31 84 GLU A O 1
ATOM 701 N N . PHE A 1 85 ? -13.114 -2.508 11.851 1.00 73.25 85 PHE A N 1
ATOM 702 C CA . PHE A 1 85 ? -13.437 -2.021 10.503 1.00 73.25 85 PHE A CA 1
ATOM 703 C C . PHE A 1 85 ? -14.863 -2.321 10.053 1.00 73.25 85 PHE A C 1
ATOM 705 O O . PHE A 1 85 ? -15.519 -1.470 9.447 1.00 73.25 85 PHE A O 1
ATOM 712 N N . LYS A 1 86 ? -15.333 -3.545 10.301 1.00 70.38 86 LYS A N 1
ATOM 713 C CA . LYS A 1 86 ? -16.654 -3.985 9.851 1.00 70.38 86 LYS A CA 1
ATOM 714 C C . LYS A 1 86 ? -17.766 -3.256 10.599 1.00 70.38 86 LYS A C 1
ATOM 716 O O . LYS A 1 86 ? -18.788 -2.942 9.992 1.00 70.38 86 LYS A O 1
ATOM 721 N N . TYR A 1 87 ? -17.561 -2.990 11.888 1.00 67.75 87 TYR A N 1
ATOM 722 C CA . TYR A 1 87 ? -18.553 -2.349 12.746 1.00 67.75 87 TYR A CA 1
ATOM 723 C C . TYR A 1 87 ? -18.893 -0.920 12.300 1.00 67.75 87 TYR A C 1
ATOM 725 O O . TYR A 1 87 ? -20.050 -0.519 12.349 1.00 67.75 87 TYR A O 1
ATOM 733 N N . GLU A 1 88 ? -17.908 -0.161 11.825 1.00 65.00 88 GLU A N 1
ATOM 734 C CA . GLU A 1 88 ? -18.094 1.271 11.568 1.00 65.00 88 GLU A CA 1
ATOM 735 C C . GLU A 1 88 ? -18.419 1.616 10.115 1.00 65.00 88 GLU A C 1
ATOM 737 O O . GLU A 1 88 ? -19.078 2.619 9.853 1.00 65.00 88 GLU A O 1
ATOM 742 N N . GLN A 1 89 ? -17.922 0.825 9.162 1.00 67.19 89 GLN A N 1
ATOM 743 C CA . GLN A 1 89 ? -17.910 1.195 7.739 1.00 67.19 89 GLN A CA 1
ATOM 744 C C . GLN A 1 89 ? -18.415 0.064 6.818 1.00 67.19 89 GLN A C 1
ATOM 746 O O . GLN A 1 89 ? -18.391 0.185 5.589 1.00 67.19 89 GLN A O 1
ATOM 751 N N . GLY A 1 90 ? -18.884 -1.048 7.398 1.00 69.38 90 GLY A N 1
ATOM 752 C CA . GLY A 1 90 ? -19.466 -2.179 6.675 1.00 69.38 90 GLY A CA 1
ATOM 753 C C . GLY A 1 90 ? -18.503 -2.878 5.705 1.00 69.38 90 GLY A C 1
ATOM 754 O O . GLY A 1 90 ? -17.278 -2.812 5.823 1.00 69.38 90 GLY A O 1
ATOM 755 N N . ASP A 1 91 ? -19.060 -3.566 4.704 1.00 68.12 91 ASP A N 1
ATOM 756 C CA . ASP A 1 91 ? -18.287 -4.373 3.741 1.00 68.12 91 ASP A CA 1
ATOM 757 C C . ASP A 1 91 ? -17.461 -3.535 2.743 1.00 68.12 91 ASP A C 1
ATOM 759 O O . ASP A 1 91 ? -16.618 -4.074 2.016 1.00 68.12 91 ASP A O 1
ATOM 763 N N . PHE A 1 92 ? -17.682 -2.217 2.699 1.00 62.41 92 PHE A N 1
ATOM 764 C CA . PHE A 1 92 ? -16.971 -1.291 1.817 1.00 62.41 92 PHE A CA 1
ATOM 765 C C . PHE A 1 92 ? -15.469 -1.266 2.133 1.00 62.41 92 PHE A C 1
ATOM 767 O O . PHE A 1 92 ? -14.634 -1.391 1.233 1.00 62.41 92 PHE A O 1
ATOM 774 N N . ILE A 1 93 ? -15.104 -1.215 3.419 1.00 64.31 93 ILE A N 1
ATOM 775 C CA . ILE A 1 93 ? -13.696 -1.160 3.826 1.00 64.31 93 ILE A CA 1
ATOM 776 C C . ILE A 1 93 ? -12.969 -2.489 3.624 1.00 64.31 93 ILE A C 1
ATOM 778 O O . ILE A 1 93 ? -11.779 -2.492 3.323 1.00 64.31 93 ILE A O 1
ATOM 782 N N . GLN A 1 94 ? -13.657 -3.627 3.682 1.00 65.94 94 GLN A N 1
ATOM 783 C CA . GLN A 1 94 ? -12.996 -4.922 3.514 1.00 65.94 94 GLN A CA 1
ATOM 784 C C . GLN A 1 94 ? -12.439 -5.129 2.093 1.00 65.94 94 GLN A C 1
ATOM 786 O O . GLN A 1 94 ? -11.395 -5.763 1.915 1.00 65.94 94 GLN A O 1
ATOM 791 N N . ARG A 1 95 ? -13.108 -4.571 1.074 1.00 65.75 95 ARG A N 1
ATOM 792 C CA . ARG A 1 95 ? -12.595 -4.550 -0.310 1.00 65.75 95 ARG A CA 1
ATOM 793 C C . ARG A 1 95 ? -11.431 -3.575 -0.450 1.00 65.75 95 ARG A C 1
ATOM 795 O O . ARG A 1 95 ? -10.438 -3.877 -1.103 1.00 65.75 95 ARG A O 1
ATOM 802 N N . ASN A 1 96 ? -11.546 -2.448 0.231 1.00 69.50 96 ASN A N 1
ATOM 803 C CA . ASN A 1 96 ? -10.636 -1.324 0.143 1.00 69.50 96 ASN A CA 1
ATOM 804 C C . ASN A 1 96 ? -9.311 -1.552 0.882 1.00 69.50 96 ASN A C 1
ATOM 806 O O . ASN A 1 96 ? -8.241 -1.279 0.346 1.00 69.50 96 ASN A O 1
ATOM 810 N N . ILE A 1 97 ? -9.323 -2.167 2.061 1.00 74.25 97 ILE A N 1
ATOM 811 C CA . ILE A 1 97 ? -8.085 -2.461 2.787 1.00 74.25 97 ILE A CA 1
ATOM 812 C C . ILE A 1 97 ? -7.187 -3.436 2.023 1.00 74.25 97 ILE A C 1
ATOM 814 O O . ILE A 1 97 ? -5.970 -3.292 2.038 1.00 74.25 97 ILE A O 1
ATOM 818 N N . LYS A 1 98 ? -7.785 -4.363 1.262 1.00 73.88 98 LYS A N 1
ATOM 819 C CA . LYS A 1 98 ? -7.049 -5.239 0.342 1.00 73.88 98 LYS A CA 1
ATOM 820 C C . LYS A 1 98 ? -6.426 -4.470 -0.821 1.00 73.88 98 LYS A C 1
ATOM 822 O O . LYS A 1 98 ? -5.378 -4.879 -1.309 1.00 73.88 98 LYS A O 1
ATOM 827 N N . LEU A 1 99 ? -7.049 -3.387 -1.288 1.00 69.12 99 LEU A N 1
ATOM 828 C CA . LEU A 1 99 ? -6.438 -2.513 -2.292 1.00 69.12 99 LEU A CA 1
ATOM 829 C C . LEU A 1 99 ? -5.243 -1.768 -1.693 1.00 69.12 99 LEU A C 1
ATOM 831 O O . LEU A 1 99 ? -4.176 -1.791 -2.293 1.00 69.12 99 LEU A O 1
ATOM 835 N N . LEU A 1 100 ? -5.356 -1.213 -0.482 1.00 71.62 100 LEU A N 1
ATOM 836 C CA . LEU A 1 100 ? -4.216 -0.562 0.184 1.00 71.62 100 LEU A CA 1
ATOM 837 C C . LEU A 1 100 ? -3.088 -1.535 0.529 1.00 71.62 100 LEU A C 1
ATOM 839 O O . LEU A 1 100 ? -1.914 -1.175 0.511 1.00 71.62 100 LEU A O 1
ATOM 843 N N . GLU A 1 101 ? -3.432 -2.779 0.844 1.00 75.56 101 GLU A N 1
ATOM 844 C CA . GLU A 1 101 ? -2.448 -3.836 1.047 1.00 75.56 101 GLU A CA 1
ATOM 845 C C . GLU A 1 101 ? -1.704 -4.129 -0.263 1.00 75.56 101 GLU A C 1
ATOM 847 O O . GLU A 1 101 ? -0.477 -4.232 -0.283 1.00 75.56 101 GLU A O 1
ATOM 852 N N . LYS A 1 102 ? -2.425 -4.182 -1.392 1.00 68.06 102 LYS A N 1
ATOM 853 C CA . LYS A 1 102 ? -1.815 -4.324 -2.723 1.00 68.06 102 LYS A CA 1
ATOM 854 C C . LYS A 1 102 ? -0.920 -3.138 -3.081 1.00 68.06 102 LYS A C 1
ATOM 856 O O . LYS A 1 102 ? 0.124 -3.363 -3.700 1.00 68.06 102 LYS A O 1
ATOM 861 N N . THR A 1 103 ? -1.288 -1.915 -2.682 1.00 64.44 103 THR A N 1
ATOM 862 C CA . THR A 1 103 ? -0.437 -0.736 -2.903 1.00 64.44 103 THR A CA 1
ATOM 863 C C . THR A 1 103 ? 0.794 -0.718 -1.995 1.00 64.44 103 THR A C 1
ATOM 865 O O . THR A 1 103 ? 1.797 -0.090 -2.333 1.00 64.44 103 THR A O 1
ATOM 868 N N . GLY A 1 104 ? 0.765 -1.460 -0.887 1.00 69.62 104 GLY A N 1
ATOM 869 C CA . GLY A 1 104 ? 1.809 -1.450 0.133 1.00 69.62 104 GLY A CA 1
ATOM 870 C C . GLY A 1 104 ? 1.685 -0.282 1.111 1.00 69.62 104 GLY A C 1
ATOM 871 O O . GLY A 1 104 ? 2.583 -0.093 1.922 1.00 69.62 104 GLY A O 1
ATOM 872 N N . LEU A 1 105 ? 0.590 0.488 1.056 1.00 75.12 105 LEU A N 1
ATOM 873 C CA . LEU A 1 105 ? 0.339 1.577 2.002 1.00 75.12 105 LEU A CA 1
ATOM 874 C C . LEU A 1 105 ? 0.049 1.048 3.408 1.00 75.12 105 LEU A C 1
ATOM 876 O O . LEU A 1 105 ? 0.432 1.665 4.402 1.00 75.12 105 LEU A O 1
ATOM 880 N N . VAL A 1 106 ? -0.620 -0.103 3.478 1.00 82.38 106 VAL A N 1
ATOM 881 C CA . VAL A 1 106 ? -0.879 -0.814 4.728 1.00 82.38 106 VAL A CA 1
ATOM 882 C C . VAL A 1 106 ? -0.280 -2.211 4.686 1.00 82.38 106 VAL A C 1
ATOM 884 O O . VAL A 1 106 ? -0.263 -2.870 3.647 1.00 82.38 106 VAL A O 1
ATOM 887 N N . THR A 1 107 ? 0.178 -2.682 5.838 1.00 82.50 107 THR A N 1
ATOM 888 C CA . THR A 1 107 ? 0.713 -4.030 6.031 1.00 82.50 107 THR A CA 1
ATOM 889 C C . THR A 1 107 ? -0.110 -4.771 7.086 1.00 82.50 107 THR A C 1
ATOM 891 O O . THR A 1 107 ? -0.444 -4.189 8.126 1.00 82.50 107 THR A O 1
ATOM 894 N N . PRO A 1 108 ? -0.440 -6.058 6.870 1.00 83.31 108 PRO A N 1
ATOM 895 C CA . PRO A 1 108 ? -1.046 -6.876 7.910 1.00 83.31 108 PRO A CA 1
ATOM 896 C C . PRO A 1 108 ? -0.034 -7.136 9.040 1.00 83.31 108 PRO A C 1
ATOM 898 O O . PRO A 1 108 ? 1.115 -7.488 8.782 1.00 83.31 108 PRO A O 1
ATOM 901 N N . ILE A 1 109 ? -0.455 -6.978 10.299 1.00 81.19 109 ILE A N 1
ATOM 902 C CA . ILE A 1 109 ? 0.360 -7.330 11.481 1.00 81.19 109 ILE A CA 1
ATOM 903 C C . ILE A 1 109 ? 0.025 -8.749 11.951 1.00 81.19 109 ILE A C 1
ATOM 905 O O . ILE A 1 109 ? 0.910 -9.532 12.292 1.00 81.19 109 ILE A O 1
ATOM 909 N N . ARG A 1 110 ? -1.270 -9.075 12.008 1.00 77.44 110 ARG A N 1
ATOM 910 C CA . ARG A 1 110 ? -1.821 -10.386 12.389 1.00 77.44 110 ARG A CA 1
ATOM 911 C C . ARG A 1 110 ? -2.942 -10.754 11.417 1.00 77.44 110 ARG A C 1
ATOM 913 O O . ARG A 1 110 ? -3.310 -9.946 10.571 1.00 77.44 110 ARG A O 1
ATOM 920 N N . LYS A 1 111 ? -3.501 -11.965 11.560 1.00 73.56 111 LYS A N 1
ATOM 921 C CA . LYS A 1 111 ? -4.538 -12.534 10.671 1.00 73.56 111 LYS A CA 1
ATOM 922 C C . LYS A 1 111 ? -5.673 -11.548 10.342 1.00 73.56 111 LYS A C 1
ATOM 924 O O . LYS A 1 111 ? -6.199 -11.575 9.228 1.00 73.56 111 LYS A O 1
ATOM 929 N N . ASP A 1 112 ? -5.980 -10.651 11.281 1.00 79.50 112 ASP A N 1
ATOM 930 C CA . ASP A 1 112 ? -7.087 -9.706 11.190 1.00 79.50 112 ASP A CA 1
ATOM 931 C C . ASP A 1 112 ? -6.744 -8.275 11.631 1.00 79.50 112 ASP A C 1
ATOM 933 O O . ASP A 1 112 ? -7.653 -7.562 12.028 1.00 79.50 112 ASP A O 1
ATOM 937 N N . SER A 1 113 ? -5.486 -7.820 11.560 1.00 83.06 113 SER A N 1
ATOM 938 C CA . SER A 1 113 ? -5.152 -6.413 11.851 1.00 83.06 113 SER A CA 1
ATOM 939 C C . SER A 1 113 ? -4.166 -5.799 10.867 1.00 83.06 113 SER A C 1
ATOM 941 O O . SER A 1 113 ? -3.283 -6.483 10.347 1.00 83.06 113 SER A O 1
ATOM 943 N N . TYR A 1 114 ? -4.313 -4.495 10.641 1.00 86.00 114 TYR A N 1
ATOM 944 C CA . TYR A 1 114 ? -3.557 -3.726 9.656 1.00 86.00 114 TYR A CA 1
ATOM 945 C C . TYR A 1 114 ? -2.934 -2.488 10.294 1.00 86.00 114 TYR A C 1
ATOM 947 O O . TYR A 1 114 ? -3.518 -1.901 11.204 1.00 86.00 114 TYR A O 1
ATOM 955 N N . LYS A 1 115 ? -1.776 -2.072 9.782 1.00 87.88 115 LYS A N 1
ATOM 956 C CA . LYS A 1 115 ? -1.151 -0.776 10.079 1.00 87.88 115 LYS A CA 1
ATOM 957 C C . LYS A 1 115 ? -0.686 -0.093 8.809 1.00 87.88 115 LYS A C 1
ATOM 959 O O . LYS A 1 115 ? -0.504 -0.760 7.797 1.00 87.88 115 LYS A O 1
ATOM 964 N N . ILE A 1 116 ? -0.443 1.211 8.889 1.00 84.94 116 ILE A N 1
ATOM 965 C CA . ILE A 1 116 ? 0.315 1.918 7.856 1.00 84.94 116 ILE A CA 1
ATOM 966 C C . ILE A 1 116 ? 1.756 1.402 7.868 1.00 84.94 116 ILE A C 1
ATOM 968 O O . ILE A 1 116 ? 2.322 1.131 8.931 1.00 84.94 116 ILE A O 1
ATOM 972 N N . ASP A 1 117 ? 2.332 1.245 6.682 1.00 81.19 117 ASP A N 1
ATOM 973 C CA . ASP A 1 117 ? 3.748 0.934 6.551 1.00 81.19 117 ASP A CA 1
ATOM 974 C C . ASP A 1 117 ? 4.598 2.051 7.187 1.00 81.19 117 ASP A C 1
ATOM 976 O O . ASP A 1 117 ? 4.402 3.234 6.902 1.00 81.19 117 ASP A O 1
ATOM 980 N N . GLU A 1 118 ? 5.537 1.697 8.070 1.00 75.81 118 GLU A N 1
ATOM 981 C CA . GLU A 1 118 ? 6.296 2.693 8.846 1.00 75.81 118 GLU A CA 1
ATOM 982 C C . GLU A 1 118 ? 7.106 3.650 7.963 1.00 75.81 118 GLU A C 1
ATOM 984 O O . GLU A 1 118 ? 7.299 4.808 8.330 1.00 75.81 118 GLU A O 1
ATOM 989 N N . PHE A 1 119 ? 7.526 3.216 6.772 1.00 65.94 119 PHE A N 1
ATOM 990 C CA . PHE A 1 119 ? 8.241 4.080 5.833 1.00 65.94 119 PHE A CA 1
ATOM 991 C C . PHE A 1 119 ? 7.315 5.098 5.157 1.00 65.94 119 PHE A C 1
ATOM 993 O O . PHE A 1 119 ? 7.757 6.175 4.755 1.00 65.94 119 PHE A O 1
ATOM 1000 N N . LEU A 1 120 ? 6.020 4.788 5.065 1.00 70.19 120 LEU A N 1
ATOM 1001 C CA . LEU A 1 120 ? 4.998 5.646 4.464 1.00 70.19 120 LEU A CA 1
ATOM 1002 C C . LEU A 1 120 ? 4.273 6.519 5.491 1.00 70.19 120 LEU A C 1
ATOM 1004 O O . LEU A 1 120 ? 3.635 7.504 5.118 1.00 70.19 120 LEU A O 1
ATOM 1008 N N . LYS A 1 121 ? 4.407 6.221 6.784 1.00 76.81 121 LYS A N 1
ATOM 1009 C CA . LYS A 1 121 ? 3.744 6.949 7.870 1.00 76.81 121 LYS A CA 1
ATOM 1010 C C . LYS A 1 121 ? 3.993 8.470 7.852 1.00 76.81 121 LYS A C 1
ATOM 1012 O O . LYS A 1 121 ? 3.005 9.205 7.866 1.00 76.81 121 LYS A O 1
ATOM 1017 N N . PRO A 1 122 ? 5.234 8.990 7.702 1.00 72.19 122 PRO A N 1
ATOM 1018 C CA . PRO A 1 122 ? 5.467 10.441 7.631 1.00 72.19 122 PRO A CA 1
ATOM 1019 C C . PRO A 1 122 ? 4.860 11.095 6.381 1.00 72.19 122 PRO A C 1
ATOM 1021 O O . PRO A 1 122 ? 4.633 12.307 6.332 1.00 72.19 122 PRO A O 1
ATOM 1024 N N . PHE A 1 123 ? 4.641 10.311 5.323 1.00 69.31 123 PHE A N 1
ATOM 1025 C CA . PHE A 1 123 ? 3.977 10.785 4.118 1.00 69.31 123 PHE A CA 1
ATOM 1026 C C . PHE A 1 123 ? 2.465 10.880 4.325 1.00 69.31 123 PHE A C 1
ATOM 1028 O O . PHE A 1 123 ? 1.902 11.942 4.072 1.00 69.31 123 PHE A O 1
ATOM 1035 N N . VAL A 1 124 ? 1.839 9.815 4.837 1.00 75.38 124 VAL A N 1
ATOM 1036 C CA . VAL A 1 124 ? 0.407 9.815 5.171 1.00 75.38 124 VAL A CA 1
ATOM 1037 C C . VAL A 1 124 ? 0.093 10.956 6.136 1.00 75.38 124 VAL A C 1
ATOM 1039 O O . VAL A 1 124 ? -0.875 11.678 5.930 1.00 75.38 124 VAL A O 1
ATOM 1042 N N . GLU A 1 125 ? 0.958 11.196 7.122 1.00 77.06 125 GLU A N 1
ATOM 1043 C CA . GLU A 1 125 ? 0.821 12.319 8.049 1.00 77.06 125 GLU A CA 1
ATOM 1044 C C . GLU A 1 125 ? 0.834 13.685 7.346 1.00 77.06 125 GLU A C 1
ATOM 1046 O O . GLU A 1 125 ? -0.068 14.492 7.552 1.00 77.06 125 GLU A O 1
ATOM 1051 N N . ARG A 1 126 ? 1.829 13.954 6.485 1.00 70.62 126 ARG A N 1
ATOM 1052 C CA . ARG A 1 126 ? 1.888 15.212 5.714 1.00 70.62 126 ARG A CA 1
ATOM 1053 C C . ARG A 1 126 ? 0.686 15.380 4.798 1.00 70.62 126 ARG A C 1
ATOM 1055 O O . ARG A 1 126 ? 0.175 16.484 4.657 1.00 70.62 126 ARG A O 1
ATOM 1062 N N . TRP A 1 127 ? 0.251 14.299 4.167 1.00 73.81 127 TRP A N 1
ATOM 1063 C CA . TRP A 1 127 ? -0.883 14.326 3.260 1.00 73.81 127 TRP A CA 1
ATOM 1064 C C . TRP A 1 127 ? -2.193 14.635 3.997 1.00 73.81 127 TRP A C 1
ATOM 1066 O O . TRP A 1 127 ? -2.942 15.502 3.553 1.00 73.81 127 TRP A O 1
ATOM 1076 N N . LEU A 1 128 ? -2.424 14.020 5.162 1.00 78.19 128 LEU A N 1
ATOM 1077 C CA . LEU A 1 128 ? -3.575 14.326 6.018 1.00 78.19 128 LEU A CA 1
ATOM 1078 C C . LEU A 1 128 ? -3.528 15.765 6.566 1.00 78.19 128 LEU A C 1
ATOM 1080 O O . LEU A 1 128 ? -4.566 16.425 6.589 1.00 78.19 128 LEU A O 1
ATOM 1084 N N . LYS A 1 129 ? -2.340 16.280 6.923 1.00 76.94 129 LYS A N 1
ATOM 1085 C CA . LYS A 1 129 ? -2.138 17.688 7.322 1.00 76.94 129 LYS A CA 1
ATOM 1086 C C . LYS A 1 129 ? -2.474 18.667 6.197 1.00 76.94 129 LYS A C 1
ATOM 1088 O O . LYS A 1 129 ? -3.196 19.631 6.414 1.00 76.94 129 LYS A O 1
ATOM 1093 N N . ASN A 1 130 ? -2.010 18.400 4.974 1.00 73.50 130 ASN A N 1
ATOM 1094 C CA . ASN A 1 130 ? -2.301 19.237 3.801 1.00 73.50 130 ASN A CA 1
ATOM 1095 C C . ASN A 1 130 ? -3.796 19.264 3.437 1.00 73.50 130 ASN A C 1
ATOM 1097 O O . ASN A 1 130 ? -4.238 20.171 2.738 1.00 73.50 130 ASN A O 1
ATOM 1101 N N . LYS A 1 131 ? -4.557 18.255 3.870 1.00 73.88 131 LYS A N 1
ATOM 1102 C CA . LYS A 1 131 ? -6.011 18.161 3.695 1.00 73.88 131 LYS A CA 1
ATOM 1103 C C . LYS A 1 131 ? -6.796 18.692 4.906 1.00 73.88 131 LYS A C 1
ATOM 1105 O O . LYS A 1 131 ? -8.013 18.571 4.901 1.00 73.88 131 LYS A O 1
ATOM 1110 N N . GLU A 1 132 ? -6.121 19.251 5.916 1.00 79.44 132 GLU A N 1
ATOM 1111 C CA . GLU A 1 132 ? -6.720 19.787 7.153 1.00 79.44 132 GLU A CA 1
ATOM 1112 C C . GLU A 1 132 ? -7.519 18.749 7.968 1.00 79.44 132 GLU A C 1
ATOM 1114 O O . GLU A 1 132 ? -8.513 19.065 8.619 1.00 79.44 132 GLU A O 1
ATOM 1119 N N . ILE A 1 133 ? -7.095 17.481 7.930 1.00 72.75 133 ILE A N 1
ATOM 1120 C CA . ILE A 1 133 ? -7.782 16.367 8.611 1.00 72.75 133 ILE A CA 1
ATOM 1121 C C . ILE A 1 133 ? -7.162 16.053 9.980 1.00 72.75 133 ILE A C 1
ATOM 1123 O O . ILE A 1 133 ? -7.859 15.563 10.873 1.00 72.75 133 ILE A O 1
ATOM 1127 N N . ILE A 1 134 ? -5.860 16.309 10.144 1.00 64.00 134 ILE A N 1
ATOM 1128 C CA . ILE A 1 134 ? -5.108 16.193 11.407 1.00 64.00 134 ILE A CA 1
ATOM 1129 C C . ILE A 1 134 ? -4.174 17.382 11.599 1.00 64.00 134 ILE A C 1
ATOM 1131 O O . ILE A 1 134 ? -3.772 17.981 10.576 1.00 64.00 134 ILE A O 1
#